Protein AF-A0A960VWJ1-F1 (afdb_monomer)

pLDDT: mean 77.36, std 15.45, range [36.56, 92.31]

Solvent-accessible surface area (backbone atoms only — not comparable to full-atom values): 7920 Å² total; per-residue (Å²): 138,82,88,81,89,79,87,78,87,78,79,92,78,84,82,76,81,75,81,76,80,75,79,75,78,76,77,70,80,75,70,74,44,48,79,43,38,45,51,56,46,45,61,73,46,51,52,54,16,49,57,37,34,77,72,72,45,48,69,46,35,54,55,49,48,71,46,48,31,79,70,46,57,82,93,43,22,67,61,43,41,53,46,36,52,53,15,65,75,66,72,43,56,71,56,29,58,51,50,5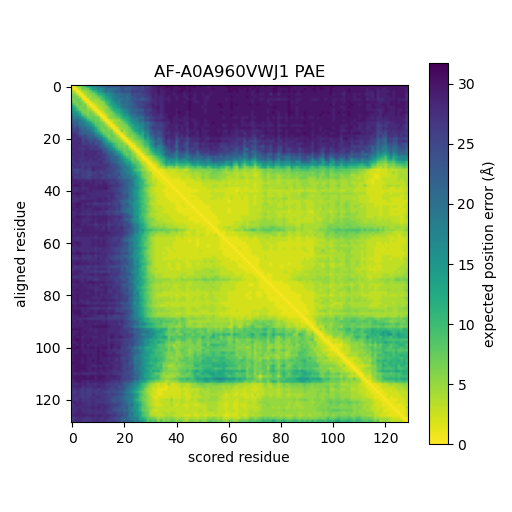1,45,71,73,37,49,71,58,37,67,74,70,34,60,78,34,73,37,78,44,48,50,72,59,38,55,67,74,74,102

Foldseek 3Di:
DDDDDDDDDDDDDDPPPPPPPPPDPPPDPDDQWDKDAVVVCCVVQVVVQVVVVVVVPNPSLLVSLVCVLVLDDPVCSVVSVVLSVVCVVVVVSVRSVVVCCVVCVVVCVVPRRGDIDIGGVVSVVVVVD

Mean predicted aligned error: 12.64 Å

Structure (mmCIF, N/CA/C/O backbone):
data_AF-A0A960VWJ1-F1
#
_entry.id   AF-A0A960VWJ1-F1
#
loop_
_atom_site.group_PDB
_atom_site.id
_atom_site.type_symbol
_atom_site.label_atom_id
_atom_site.label_alt_id
_atom_site.label_comp_id
_atom_site.label_asym_id
_atom_site.label_entity_id
_atom_site.label_seq_id
_atom_site.pdbx_PDB_ins_code
_atom_site.Cartn_x
_atom_site.Cartn_y
_atom_site.Cartn_z
_atom_site.occupancy
_atom_site.B_iso_or_equiv
_atom_site.auth_seq_id
_atom_site.auth_comp_id
_atom_site.auth_asym_id
_atom_site.auth_atom_id
_atom_site.pdbx_PDB_model_num
ATOM 1 N N . MET A 1 1 ? -85.501 -60.761 -8.056 1.00 36.56 1 MET A N 1
ATOM 2 C CA . MET A 1 1 ? -84.804 -61.999 -8.461 1.00 36.56 1 MET A CA 1
ATOM 3 C C . MET A 1 1 ? -83.512 -61.632 -9.176 1.00 36.56 1 MET A C 1
ATOM 5 O O . MET A 1 1 ? -83.568 -60.947 -10.183 1.00 36.56 1 MET A O 1
ATOM 9 N N . ASN A 1 2 ? -82.401 -62.114 -8.617 1.00 38.34 2 ASN A N 1
ATOM 10 C CA . ASN A 1 2 ? -81.121 -62.456 -9.250 1.00 38.34 2 ASN A CA 1
ATOM 11 C C . ASN A 1 2 ? -80.184 -61.339 -9.739 1.00 38.34 2 ASN A C 1
ATOM 13 O O . ASN A 1 2 ? -80.310 -60.774 -10.820 1.00 38.34 2 ASN A O 1
ATOM 17 N N . ALA A 1 3 ? -79.163 -61.146 -8.904 1.00 42.69 3 ALA A N 1
ATOM 18 C CA . ALA A 1 3 ? -77.910 -60.463 -9.152 1.00 42.69 3 ALA A CA 1
ATOM 19 C C . ALA A 1 3 ? -77.152 -61.007 -10.372 1.00 42.69 3 ALA A C 1
ATOM 21 O O . ALA A 1 3 ? -77.119 -62.216 -10.597 1.00 42.69 3 ALA A O 1
ATOM 22 N N . LYS A 1 4 ? -76.410 -60.124 -11.048 1.00 43.88 4 LYS A N 1
ATOM 23 C CA . LYS A 1 4 ? -75.107 -60.472 -11.624 1.00 43.88 4 LYS A CA 1
ATOM 24 C C . LYS A 1 4 ? -74.104 -59.372 -11.306 1.00 43.88 4 LYS A C 1
ATOM 26 O O . LYS A 1 4 ? -74.142 -58.273 -11.843 1.00 43.88 4 LYS A O 1
ATOM 31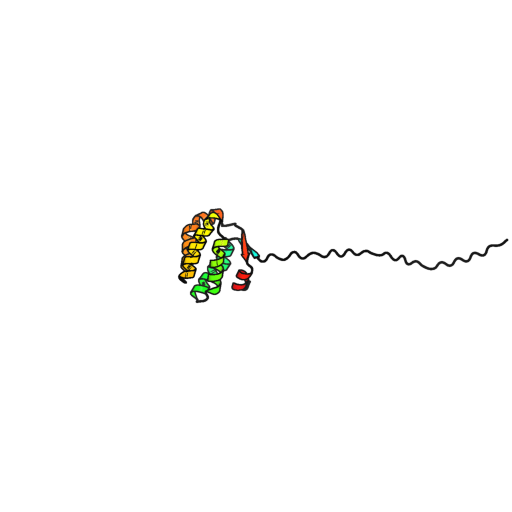 N N . ILE A 1 5 ? -73.238 -59.723 -10.367 1.00 53.53 5 ILE A N 1
ATOM 32 C CA . ILE A 1 5 ? -71.979 -59.072 -10.042 1.00 53.53 5 ILE A CA 1
ATOM 33 C C . ILE A 1 5 ? -71.071 -59.205 -11.268 1.00 53.53 5 ILE A C 1
ATOM 35 O O . ILE A 1 5 ? -70.862 -60.306 -11.773 1.00 53.53 5 ILE A O 1
ATOM 39 N N . THR A 1 6 ? -70.507 -58.102 -11.745 1.00 48.69 6 THR A N 1
ATOM 40 C CA . THR A 1 6 ? -69.303 -58.145 -12.578 1.00 48.69 6 THR A CA 1
ATOM 41 C C . THR A 1 6 ? -68.351 -57.086 -12.057 1.00 48.69 6 THR A C 1
ATOM 43 O O . THR A 1 6 ? -68.477 -55.895 -12.320 1.00 48.69 6 THR A O 1
ATOM 46 N N . ILE A 1 7 ? -67.442 -57.573 -11.221 1.00 51.69 7 ILE A N 1
ATOM 47 C CA . ILE A 1 7 ? -66.269 -56.878 -10.719 1.00 51.69 7 ILE A CA 1
ATOM 48 C C . ILE A 1 7 ? -65.285 -56.779 -11.885 1.00 51.69 7 ILE A C 1
ATOM 50 O O . ILE A 1 7 ? -64.832 -57.803 -12.389 1.00 51.69 7 ILE A O 1
ATOM 54 N N . VAL A 1 8 ? -64.927 -55.560 -12.284 1.00 48.28 8 VAL A N 1
ATOM 55 C CA . VAL A 1 8 ? -63.710 -55.303 -13.060 1.00 48.28 8 VAL A CA 1
ATOM 56 C C . VAL A 1 8 ? -62.861 -54.337 -12.244 1.00 48.28 8 VAL A C 1
ATOM 58 O O . VAL A 1 8 ? -63.035 -53.123 -12.282 1.00 48.28 8 VAL A O 1
ATOM 61 N N . PHE A 1 9 ? -61.966 -54.918 -11.447 1.00 49.81 9 PHE A N 1
ATOM 62 C CA . PHE A 1 9 ? -60.734 -54.266 -11.017 1.00 49.81 9 PHE A CA 1
ATOM 63 C C . PHE A 1 9 ? -59.939 -53.908 -12.269 1.00 49.81 9 PHE A C 1
ATOM 65 O O . PHE A 1 9 ? -59.699 -54.815 -13.053 1.00 49.81 9 PHE A O 1
ATOM 72 N N . ILE A 1 10 ? -59.480 -52.663 -12.422 1.00 54.28 10 ILE A N 1
ATOM 73 C CA . ILE A 1 10 ? -58.203 -52.353 -13.084 1.00 54.28 10 ILE A CA 1
ATOM 74 C C . ILE A 1 10 ? -57.739 -50.942 -12.665 1.00 54.28 10 ILE A C 1
ATOM 76 O O . ILE A 1 10 ? -58.354 -49.935 -12.990 1.00 54.28 10 ILE A O 1
ATOM 80 N N . PHE A 1 11 ? -56.649 -50.956 -11.892 1.00 41.16 11 PHE A N 1
ATOM 81 C CA . PHE A 1 11 ? -55.513 -50.027 -11.838 1.00 41.16 11 PHE A CA 1
ATOM 82 C C . PHE A 1 11 ? -55.772 -48.518 -11.632 1.00 41.16 11 PHE A C 1
ATOM 84 O O . PHE A 1 11 ? -56.214 -47.812 -12.526 1.00 41.16 11 PHE A O 1
ATOM 91 N N . LEU A 1 12 ? -55.535 -47.955 -10.437 1.00 51.06 12 LEU A N 1
ATOM 92 C CA . LEU A 1 12 ? -54.210 -47.568 -9.900 1.00 51.06 12 LEU A CA 1
ATOM 93 C C . LEU A 1 12 ? -53.316 -46.856 -10.927 1.00 51.06 12 LEU A C 1
ATOM 95 O O . LEU A 1 12 ? -52.482 -47.496 -11.552 1.00 51.06 12 LEU A O 1
ATOM 99 N N . THR A 1 13 ? -53.402 -45.525 -10.977 1.00 52.69 13 THR A N 1
ATOM 100 C CA . THR A 1 13 ? -52.224 -44.638 -10.971 1.00 52.69 13 THR A CA 1
ATOM 101 C C . THR A 1 13 ? -52.602 -43.300 -10.333 1.00 52.69 13 THR A C 1
ATOM 103 O O . THR A 1 13 ? -53.154 -42.394 -10.951 1.00 52.69 13 THR A O 1
ATOM 106 N N . GLY A 1 14 ? -52.308 -43.183 -9.038 1.00 46.78 14 GLY A N 1
ATOM 107 C CA . GLY A 1 14 ? -52.263 -41.895 -8.362 1.00 46.78 14 GLY A CA 1
ATOM 108 C C . GLY A 1 14 ? -51.108 -41.076 -8.928 1.00 46.78 14 GLY A C 1
ATOM 109 O O . GLY A 1 14 ? -49.945 -41.429 -8.749 1.00 46.78 14 GLY A O 1
ATOM 110 N N . ILE A 1 15 ? -51.424 -39.982 -9.615 1.00 56.59 15 ILE A N 1
ATOM 111 C CA . ILE A 1 15 ? -50.434 -38.983 -10.012 1.00 56.59 15 ILE A CA 1
ATOM 112 C C . ILE A 1 15 ? -50.181 -38.105 -8.786 1.00 56.59 15 ILE A C 1
ATOM 114 O O . ILE A 1 15 ? -50.838 -37.091 -8.562 1.00 56.59 15 ILE A O 1
ATOM 118 N N . THR A 1 16 ? -49.235 -38.519 -7.946 1.00 53.94 16 THR A N 1
ATOM 119 C CA . THR A 1 16 ? -48.645 -37.638 -6.937 1.00 53.94 16 THR A CA 1
ATOM 120 C C . THR A 1 16 ? -47.814 -36.582 -7.656 1.00 53.94 16 THR A C 1
ATOM 122 O O . THR A 1 16 ? -46.697 -36.850 -8.100 1.00 53.94 16 THR A O 1
ATOM 125 N N . VAL A 1 17 ? -48.365 -35.375 -7.783 1.00 57.19 17 VAL A N 1
ATOM 126 C CA . VAL A 1 17 ? -47.630 -34.185 -8.224 1.00 57.19 17 VAL A CA 1
ATOM 127 C C . VAL A 1 17 ? -46.629 -33.819 -7.127 1.00 57.19 17 VAL A C 1
ATOM 129 O O . VAL A 1 17 ? -46.938 -33.110 -6.170 1.00 57.19 17 VAL A O 1
ATOM 132 N N . LEU A 1 18 ? -45.417 -34.358 -7.249 1.00 49.69 18 LEU A N 1
ATOM 133 C CA . LEU A 1 18 ? -44.271 -33.991 -6.431 1.00 49.69 18 LEU A CA 1
ATOM 134 C C . LEU A 1 18 ? -43.841 -32.572 -6.834 1.00 49.69 18 LEU A C 1
ATOM 136 O O . LEU A 1 18 ? -43.086 -32.375 -7.785 1.00 49.69 18 LEU A O 1
ATOM 140 N N . ASN A 1 19 ? -44.357 -31.571 -6.120 1.00 56.75 19 ASN A N 1
ATOM 141 C CA . ASN A 1 19 ? -43.919 -30.181 -6.218 1.00 56.75 19 ASN A CA 1
ATOM 142 C C . ASN A 1 19 ? -42.460 -30.076 -5.741 1.00 56.75 19 ASN A C 1
ATOM 144 O O . ASN A 1 19 ? -42.171 -29.846 -4.566 1.00 56.75 19 ASN A O 1
ATOM 148 N N . CYS A 1 20 ? -41.527 -30.278 -6.668 1.00 48.91 20 CYS A N 1
ATOM 149 C CA . CYS A 1 20 ? -40.099 -30.120 -6.450 1.00 48.91 20 CYS A CA 1
ATOM 150 C C . CYS A 1 20 ? -39.779 -28.619 -6.366 1.00 48.91 20 CYS A C 1
ATOM 152 O O . CYS A 1 20 ? -39.525 -27.958 -7.373 1.00 48.91 20 CYS A O 1
ATOM 154 N N . LYS A 1 21 ? -39.816 -28.056 -5.152 1.00 49.78 21 LYS A N 1
ATOM 155 C CA . LYS A 1 21 ? -39.252 -26.730 -4.872 1.00 49.78 21 LYS A CA 1
ATOM 156 C C . LYS A 1 21 ? -37.732 -26.821 -5.023 1.00 49.78 21 LYS A C 1
ATOM 158 O O . LYS A 1 21 ? -37.018 -27.087 -4.061 1.00 49.78 21 LYS A O 1
ATOM 163 N N . LYS A 1 22 ? -37.227 -26.618 -6.242 1.00 51.75 22 LYS A N 1
ATOM 164 C CA . LYS A 1 22 ? -35.806 -26.352 -6.485 1.00 51.75 22 LYS A CA 1
ATOM 165 C C . LYS A 1 22 ? -35.480 -25.016 -5.819 1.00 51.75 22 LYS A C 1
ATOM 167 O O . LYS A 1 22 ? -35.791 -23.958 -6.357 1.00 51.75 22 LYS A O 1
ATOM 172 N N . ALA A 1 23 ? -34.903 -25.071 -4.622 1.00 54.47 23 ALA A N 1
ATOM 173 C CA . ALA A 1 23 ? -34.266 -23.918 -4.011 1.00 54.47 23 ALA A CA 1
ATOM 174 C C . ALA A 1 23 ? -33.087 -23.526 -4.908 1.00 54.47 23 ALA A C 1
ATOM 176 O O . ALA A 1 23 ? -32.057 -24.196 -4.935 1.00 54.47 23 ALA A O 1
ATOM 177 N N . TYR A 1 24 ? -33.264 -22.479 -5.707 1.00 57.22 24 TYR A N 1
ATOM 178 C CA . TYR A 1 24 ? -32.159 -21.813 -6.375 1.00 57.22 24 TYR A CA 1
ATOM 179 C C . TYR A 1 24 ? -31.305 -21.180 -5.276 1.00 57.22 24 TYR A C 1
ATOM 181 O O . TYR A 1 24 ? -31.722 -20.234 -4.606 1.00 57.22 24 TYR A O 1
ATOM 189 N N . ALA A 1 25 ? -30.121 -21.743 -5.045 1.00 59.31 25 ALA A N 1
ATOM 190 C CA . ALA A 1 25 ? -29.097 -21.054 -4.285 1.00 59.31 25 ALA A CA 1
ATOM 191 C C . ALA A 1 25 ? -28.771 -19.771 -5.059 1.00 59.31 25 ALA A C 1
ATOM 193 O O . ALA A 1 25 ? -28.219 -19.820 -6.156 1.00 59.31 25 ALA A O 1
ATOM 194 N N . VAL A 1 26 ? -29.191 -18.625 -4.526 1.00 58.69 26 VAL A N 1
ATOM 195 C CA . VAL A 1 26 ? -28.732 -17.322 -5.003 1.00 58.69 26 VAL A CA 1
ATOM 196 C C . VAL A 1 26 ? -27.241 -17.272 -4.693 1.00 58.69 26 VAL A C 1
ATOM 198 O O . VAL A 1 26 ? -26.858 -17.111 -3.532 1.00 58.69 26 VAL A O 1
ATOM 201 N N . ASP A 1 27 ? -26.407 -17.470 -5.714 1.00 59.19 27 ASP A N 1
ATOM 202 C CA . ASP A 1 27 ? -24.969 -17.239 -5.623 1.00 59.19 27 ASP A CA 1
ATOM 203 C C . ASP A 1 27 ? -24.777 -15.777 -5.213 1.00 59.19 27 ASP A C 1
ATOM 205 O O . ASP A 1 27 ? -25.024 -14.848 -5.987 1.00 59.19 27 ASP A O 1
ATOM 209 N N . LYS A 1 28 ? -24.412 -15.549 -3.948 1.00 64.69 28 LYS A N 1
ATOM 210 C CA . LYS A 1 28 ? -24.087 -14.201 -3.486 1.00 64.69 28 LYS A CA 1
ATOM 211 C C . LYS A 1 28 ? -22.889 -13.732 -4.317 1.00 64.69 28 LYS A C 1
ATOM 213 O O . LYS A 1 28 ? -21.904 -14.473 -4.393 1.00 64.69 28 LYS A O 1
ATOM 218 N N . PRO A 1 29 ? -22.932 -12.535 -4.930 1.00 65.31 29 PRO A N 1
ATOM 219 C CA . PRO A 1 29 ? -21.810 -12.041 -5.712 1.00 65.31 29 PRO A CA 1
ATOM 220 C C . PRO A 1 29 ? -20.553 -12.063 -4.841 1.00 65.31 29 PRO A C 1
ATOM 222 O O . PRO A 1 29 ? -20.529 -11.480 -3.754 1.00 65.31 29 PRO A O 1
ATOM 225 N N . LYS A 1 30 ? -19.523 -12.792 -5.292 1.00 69.38 30 LYS A N 1
ATOM 226 C CA . LYS A 1 30 ? -18.250 -12.871 -4.568 1.00 69.38 30 LYS A CA 1
ATOM 227 C C . LYS A 1 30 ? -17.710 -11.448 -4.404 1.00 69.38 30 LYS A C 1
ATOM 229 O O . LYS A 1 30 ? -17.649 -10.730 -5.407 1.00 69.38 30 LYS A O 1
ATOM 234 N N . P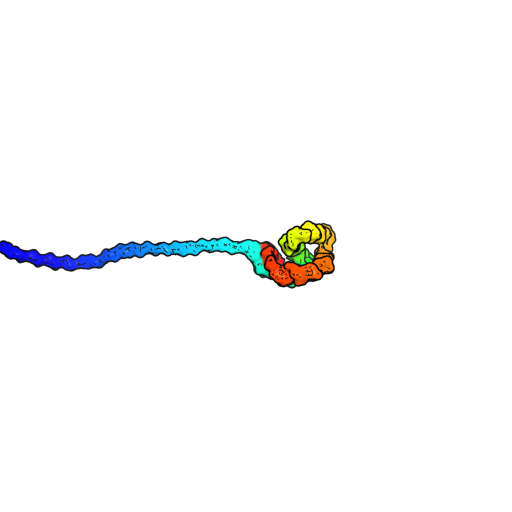RO A 1 31 ? -17.289 -11.037 -3.195 1.00 73.81 31 PRO A N 1
ATOM 235 C CA . PRO A 1 31 ? -16.758 -9.697 -2.982 1.00 73.81 31 PRO A CA 1
ATOM 236 C C . PRO A 1 31 ? -15.621 -9.404 -3.971 1.00 73.81 31 PRO A C 1
ATOM 238 O O . PRO A 1 31 ? -14.805 -10.277 -4.291 1.00 73.81 31 PRO A O 1
ATOM 241 N N . ASN A 1 32 ? -15.572 -8.173 -4.491 1.00 84.50 32 ASN A N 1
ATOM 242 C CA . ASN A 1 32 ? -14.516 -7.719 -5.408 1.00 84.50 32 ASN A CA 1
ATOM 243 C C . ASN A 1 32 ? -13.224 -7.325 -4.660 1.00 84.50 32 ASN A C 1
ATOM 245 O O . ASN A 1 32 ? -12.507 -6.406 -5.048 1.00 84.50 32 ASN A O 1
ATOM 249 N N . TYR A 1 33 ? -12.957 -7.996 -3.545 1.00 88.69 33 TYR A N 1
ATOM 250 C CA . TYR A 1 33 ? -11.791 -7.781 -2.709 1.00 88.69 33 TYR A CA 1
ATOM 251 C C . TYR A 1 33 ? -11.406 -9.088 -2.011 1.00 88.69 33 TYR A C 1
ATOM 253 O O . TYR A 1 33 ? -12.258 -9.953 -1.786 1.00 88.69 33 TYR A O 1
ATOM 261 N N . ARG A 1 34 ? -10.129 -9.214 -1.660 1.00 89.50 34 ARG A N 1
ATOM 262 C CA . ARG A 1 34 ? -9.589 -10.235 -0.759 1.00 89.50 34 ARG A CA 1
ATOM 263 C C . ARG A 1 34 ? -9.338 -9.590 0.600 1.00 89.50 34 ARG A C 1
ATOM 265 O O . ARG A 1 34 ? -8.908 -8.440 0.662 1.00 89.50 34 ARG A O 1
ATOM 272 N N . GLU A 1 35 ? -9.629 -10.296 1.683 1.00 91.12 35 GLU A N 1
ATOM 273 C CA . GLU A 1 35 ? -9.242 -9.850 3.025 1.00 91.12 35 GLU A CA 1
ATOM 274 C C . GLU A 1 35 ? -7.897 -10.472 3.386 1.00 91.12 35 GLU A C 1
ATOM 276 O O . GLU A 1 35 ? -7.697 -11.670 3.195 1.00 91.12 35 GLU A O 1
ATOM 281 N N . MET A 1 36 ? -6.977 -9.656 3.890 1.00 91.00 36 MET A N 1
ATOM 282 C CA . MET A 1 36 ? -5.701 -10.123 4.429 1.00 91.00 36 MET A CA 1
ATOM 283 C C . MET A 1 36 ? -5.242 -9.217 5.568 1.00 91.00 36 MET A C 1
ATOM 285 O O . MET A 1 36 ? -5.774 -8.118 5.753 1.00 91.00 36 MET A O 1
ATOM 289 N N . ILE A 1 37 ? -4.268 -9.675 6.351 1.00 90.50 37 ILE A N 1
ATOM 290 C CA . ILE A 1 37 ? -3.669 -8.857 7.405 1.00 90.50 37 ILE A CA 1
ATOM 291 C C . ILE A 1 37 ? -2.785 -7.795 6.746 1.00 90.50 37 ILE A C 1
ATOM 293 O O . ILE A 1 37 ? -2.118 -8.055 5.745 1.00 90.50 37 ILE A O 1
ATOM 297 N N . LEU A 1 38 ? -2.776 -6.575 7.291 1.00 86.44 38 LEU A N 1
ATOM 298 C CA . LEU A 1 38 ? -1.964 -5.500 6.719 1.00 86.44 38 LEU A CA 1
ATOM 299 C C . LEU A 1 38 ? -0.463 -5.835 6.708 1.00 86.44 38 LEU A C 1
ATOM 301 O O . LEU A 1 38 ? 0.237 -5.385 5.811 1.00 86.44 38 LEU A O 1
ATOM 305 N N . GLU A 1 39 ? 0.042 -6.599 7.677 1.00 85.19 39 GLU A N 1
ATOM 306 C CA . GLU A 1 39 ? 1.424 -7.107 7.672 1.00 85.19 39 GLU A CA 1
ATOM 307 C C . GLU A 1 39 ? 1.700 -7.984 6.453 1.00 85.19 39 GLU A C 1
ATOM 309 O O . GLU A 1 39 ? 2.599 -7.658 5.677 1.00 85.19 39 GLU A O 1
ATOM 314 N N . ASP A 1 40 ? 0.849 -8.979 6.206 1.00 88.19 40 ASP A N 1
ATOM 315 C CA . ASP A 1 40 ? 0.929 -9.825 5.013 1.00 88.19 40 ASP A CA 1
ATOM 316 C C . ASP A 1 40 ? 0.869 -8.977 3.731 1.00 88.19 40 ASP A C 1
ATOM 318 O O . ASP A 1 40 ? 1.630 -9.201 2.798 1.00 88.19 40 ASP A O 1
ATOM 322 N N . PHE A 1 41 ? 0.044 -7.923 3.685 1.00 89.88 41 PHE A N 1
ATOM 323 C CA . PHE A 1 41 ? 0.002 -7.023 2.526 1.00 89.88 41 PHE A CA 1
ATOM 324 C C . PHE A 1 41 ? 1.344 -6.307 2.286 1.00 89.88 41 PHE A C 1
ATOM 326 O O . PHE A 1 41 ? 1.789 -6.150 1.144 1.00 89.88 41 PHE A O 1
ATOM 333 N N . MET A 1 42 ? 2.016 -5.861 3.352 1.00 86.44 42 MET A N 1
ATOM 334 C CA . MET A 1 42 ? 3.319 -5.201 3.229 1.00 86.44 42 MET A CA 1
ATOM 335 C C . MET A 1 42 ? 4.401 -6.181 2.748 1.00 86.44 42 MET A C 1
ATOM 337 O O . MET A 1 42 ? 5.277 -5.791 1.969 1.00 86.44 42 MET A O 1
ATOM 341 N N . GLU A 1 43 ? 4.337 -7.438 3.186 1.00 87.56 43 GLU A N 1
ATOM 342 C CA . GLU A 1 43 ? 5.265 -8.501 2.787 1.00 87.56 43 GLU A CA 1
ATOM 343 C C . GLU A 1 43 ? 5.016 -8.997 1.356 1.00 87.56 43 GLU A C 1
ATOM 345 O O . GLU A 1 43 ? 5.966 -9.081 0.579 1.00 87.56 43 GLU A O 1
ATOM 350 N N . ASP A 1 44 ? 3.759 -9.238 0.981 1.00 90.44 44 ASP A N 1
ATOM 351 C CA . ASP A 1 44 ? 3.389 -9.917 -0.269 1.00 90.44 44 ASP A CA 1
ATOM 352 C C . ASP A 1 44 ? 3.197 -8.967 -1.459 1.00 90.44 44 ASP A C 1
ATOM 354 O O . ASP A 1 44 ? 3.310 -9.389 -2.612 1.00 90.44 44 ASP A O 1
ATOM 358 N N . TYR A 1 45 ? 2.925 -7.681 -1.207 1.00 90.12 45 TYR A N 1
ATOM 359 C CA . TYR A 1 45 ? 2.681 -6.688 -2.263 1.00 90.12 45 TYR A CA 1
ATOM 360 C C . TYR A 1 45 ? 3.718 -5.569 -2.245 1.00 90.12 45 TYR A C 1
ATOM 362 O O . TYR A 1 45 ? 4.391 -5.321 -3.248 1.00 90.12 45 TYR A O 1
ATOM 370 N N . VAL A 1 46 ? 3.894 -4.891 -1.106 1.00 88.69 46 VAL A N 1
ATOM 371 C CA . VAL A 1 46 ? 4.726 -3.674 -1.040 1.00 88.69 46 VAL A CA 1
ATOM 372 C C . VAL A 1 46 ? 6.206 -3.983 -1.258 1.00 88.69 46 VAL A C 1
ATOM 374 O O . VAL A 1 46 ? 6.866 -3.300 -2.047 1.00 88.69 46 VAL A O 1
ATOM 377 N N . LYS A 1 47 ? 6.747 -5.008 -0.587 1.00 87.69 47 LYS A N 1
ATOM 378 C CA . LYS A 1 47 ? 8.157 -5.400 -0.748 1.00 87.69 47 LYS A CA 1
ATOM 379 C C . LYS A 1 47 ? 8.474 -5.894 -2.171 1.00 87.69 47 LYS A C 1
ATOM 381 O O . LYS A 1 47 ? 9.442 -5.380 -2.745 1.00 87.69 47 LYS A O 1
ATOM 386 N N . PRO A 1 48 ? 7.702 -6.820 -2.780 1.00 90.25 48 PRO A N 1
ATOM 387 C CA . PRO A 1 48 ? 7.935 -7.251 -4.155 1.00 90.25 48 PRO A CA 1
ATOM 388 C C . PRO A 1 48 ? 7.807 -6.109 -5.160 1.00 90.25 48 PRO A C 1
ATOM 390 O O . PRO A 1 48 ? 8.68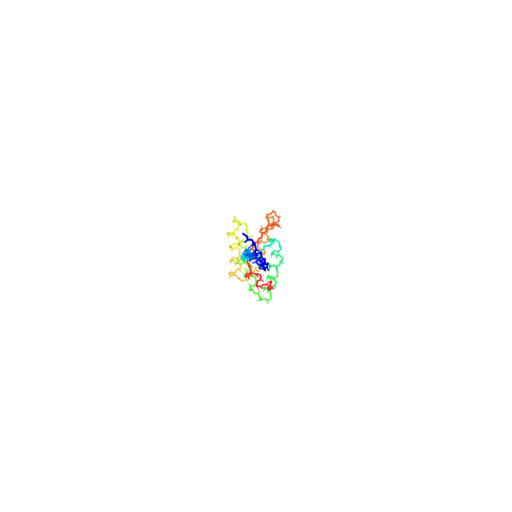8 -5.961 -6.004 1.00 90.25 48 PRO A O 1
ATOM 393 N N . ALA A 1 49 ? 6.795 -5.248 -5.023 1.00 90.44 49 ALA A N 1
ATOM 394 C CA . ALA A 1 49 ? 6.606 -4.107 -5.915 1.00 90.44 49 ALA A CA 1
ATOM 395 C C . ALA A 1 49 ? 7.775 -3.120 -5.863 1.00 90.44 49 ALA A C 1
ATOM 397 O O . ALA A 1 49 ? 8.278 -2.688 -6.898 1.00 90.44 49 ALA A O 1
ATOM 398 N N . ALA A 1 50 ? 8.269 -2.801 -4.663 1.00 87.25 50 ALA A N 1
ATOM 399 C CA . ALA A 1 50 ? 9.439 -1.942 -4.509 1.00 87.25 50 ALA A CA 1
ATOM 400 C C . ALA A 1 50 ? 10.693 -2.558 -5.153 1.00 87.25 50 ALA A C 1
ATOM 402 O O . ALA A 1 50 ? 11.499 -1.841 -5.746 1.00 87.25 50 ALA A O 1
ATOM 403 N N . LYS A 1 51 ? 10.855 -3.884 -5.071 1.00 88.38 51 LYS A N 1
ATOM 404 C CA . LYS A 1 51 ? 11.958 -4.606 -5.720 1.00 88.38 51 LYS A CA 1
ATOM 405 C C . LYS A 1 51 ? 11.825 -4.622 -7.248 1.00 88.38 51 LYS A C 1
ATOM 407 O O . LYS A 1 51 ? 12.837 -4.510 -7.932 1.00 88.38 51 LYS A O 1
ATOM 412 N N . GLN A 1 52 ? 10.614 -4.755 -7.784 1.00 89.25 52 GLN A N 1
ATOM 413 C CA . GLN A 1 52 ? 10.365 -4.713 -9.231 1.00 89.25 52 GLN A CA 1
ATOM 414 C C . GLN A 1 52 ? 10.544 -3.305 -9.808 1.00 89.25 52 GLN A C 1
ATOM 416 O O . GLN A 1 52 ? 11.156 -3.152 -10.862 1.00 89.25 52 GLN A O 1
ATOM 421 N N . SER A 1 53 ? 10.157 -2.270 -9.064 1.00 89.88 53 SER A N 1
ATOM 422 C CA . SER A 1 53 ? 10.423 -0.875 -9.436 1.00 89.88 53 SER A CA 1
ATOM 423 C C . SER A 1 53 ? 11.922 -0.566 -9.533 1.00 89.88 53 SER A C 1
ATOM 425 O O . SER A 1 53 ? 12.367 0.092 -10.467 1.00 89.88 53 SER A O 1
ATOM 427 N N . GLN A 1 54 ? 12.757 -1.145 -8.659 1.00 85.69 54 GLN A N 1
ATOM 428 C CA . GLN A 1 54 ? 14.222 -1.045 -8.795 1.00 85.69 54 GLN A CA 1
ATOM 429 C C . GLN A 1 54 ? 14.764 -1.670 -10.091 1.00 85.69 54 GLN A C 1
ATOM 431 O O . GLN A 1 54 ? 15.892 -1.383 -10.481 1.00 85.69 54 GLN A O 1
ATOM 436 N N . ARG A 1 55 ? 13.980 -2.531 -10.746 1.00 87.69 55 ARG A N 1
ATOM 437 C CA . ARG A 1 55 ? 14.289 -3.151 -12.040 1.00 87.69 55 ARG A CA 1
ATOM 438 C C . ARG A 1 55 ? 13.624 -2.426 -13.219 1.00 87.69 55 ARG A C 1
ATOM 440 O O . ARG A 1 55 ? 13.732 -2.908 -14.339 1.00 87.69 55 ARG A O 1
ATOM 447 N N . GLY A 1 56 ? 12.959 -1.292 -12.976 1.00 85.75 56 GLY A N 1
ATOM 448 C CA . GLY A 1 56 ? 12.268 -0.493 -13.991 1.00 85.75 56 GLY A CA 1
ATOM 449 C C . GLY A 1 56 ? 10.808 -0.884 -14.243 1.00 85.75 56 GLY A C 1
ATOM 450 O O . GLY A 1 56 ? 10.207 -0.370 -15.180 1.00 85.75 56 GLY A O 1
ATOM 451 N N . PHE A 1 57 ? 10.226 -1.779 -13.435 1.00 88.31 57 PHE A N 1
ATOM 452 C CA . PHE A 1 57 ? 8.819 -2.178 -13.548 1.00 88.31 57 PHE A CA 1
ATOM 453 C C . PHE A 1 57 ? 7.975 -1.474 -12.482 1.00 88.31 57 PHE A C 1
ATOM 455 O O . PHE A 1 57 ? 7.833 -1.960 -11.356 1.00 88.31 57 PHE A O 1
ATOM 462 N N . ASP A 1 58 ? 7.418 -0.317 -12.833 1.00 90.12 58 ASP A N 1
ATOM 463 C CA . ASP A 1 58 ? 6.774 0.573 -11.861 1.00 90.12 58 ASP A CA 1
ATOM 464 C C . ASP A 1 58 ? 5.264 0.340 -11.678 1.00 90.12 58 ASP A C 1
ATOM 466 O O . ASP A 1 58 ? 4.690 0.793 -10.686 1.00 90.12 58 ASP A O 1
ATOM 470 N N . ASP A 1 59 ? 4.606 -0.411 -12.564 1.00 90.88 59 ASP A N 1
ATOM 471 C CA . ASP A 1 59 ? 3.145 -0.596 -12.535 1.00 90.88 59 ASP A CA 1
ATOM 472 C C . ASP A 1 59 ? 2.642 -1.136 -11.189 1.00 90.88 59 ASP A C 1
ATOM 474 O O . ASP A 1 59 ? 1.690 -0.613 -10.599 1.00 90.88 59 ASP A O 1
ATOM 478 N N . GLN A 1 60 ? 3.337 -2.145 -10.655 1.00 90.69 60 GLN A N 1
ATOM 479 C CA . GLN A 1 60 ? 3.011 -2.752 -9.366 1.00 90.69 60 GLN A CA 1
ATOM 480 C C . GLN A 1 60 ? 3.188 -1.764 -8.210 1.00 90.69 60 GLN A C 1
ATOM 482 O O . GLN A 1 60 ? 2.319 -1.668 -7.341 1.00 90.69 60 GLN A O 1
ATOM 487 N N . VAL A 1 61 ? 4.288 -1.000 -8.187 1.00 90.75 61 VAL A N 1
ATOM 488 C CA . VAL A 1 61 ? 4.556 -0.071 -7.078 1.00 90.75 61 VAL A CA 1
ATOM 489 C C . VAL A 1 61 ? 3.614 1.123 -7.118 1.00 90.75 61 VAL A C 1
ATOM 491 O O . VAL A 1 61 ? 3.152 1.563 -6.069 1.00 90.75 61 VAL A O 1
ATOM 494 N N . ILE A 1 62 ? 3.258 1.606 -8.310 1.00 92.31 62 ILE A N 1
ATOM 495 C CA . ILE A 1 62 ? 2.280 2.680 -8.491 1.00 92.31 62 ILE A CA 1
ATOM 496 C C . ILE A 1 62 ? 0.896 2.216 -8.028 1.00 92.31 62 ILE A C 1
ATOM 498 O O . ILE A 1 62 ? 0.223 2.953 -7.303 1.00 92.31 62 ILE A O 1
ATOM 502 N N . GLY A 1 63 ? 0.474 1.007 -8.414 1.00 92.00 63 GLY A N 1
ATOM 503 C CA . GLY A 1 63 ? -0.804 0.430 -7.992 1.00 92.00 63 GLY A CA 1
ATOM 504 C C . GLY A 1 63 ? -0.900 0.293 -6.473 1.00 92.00 63 GLY A C 1
ATOM 505 O O . GLY A 1 63 ? -1.850 0.777 -5.858 1.00 92.00 63 GLY A O 1
ATOM 506 N N . VAL A 1 64 ? 0.133 -0.280 -5.854 1.00 91.62 64 VAL A N 1
ATOM 507 C CA . VAL A 1 64 ? 0.218 -0.428 -4.396 1.00 91.62 64 VAL A CA 1
ATOM 508 C C . VAL A 1 64 ? 0.232 0.924 -3.685 1.00 91.62 64 VAL A C 1
ATOM 510 O O . VAL A 1 64 ? -0.506 1.116 -2.721 1.00 91.62 64 VAL A O 1
ATOM 513 N N . LEU A 1 65 ? 1.032 1.884 -4.159 1.00 90.56 65 LEU A N 1
ATOM 514 C CA . LEU A 1 65 ? 1.120 3.212 -3.552 1.00 90.56 65 LEU A CA 1
ATOM 515 C C . LEU A 1 65 ? -0.233 3.924 -3.546 1.00 90.56 65 LEU A C 1
ATOM 517 O O . LEU A 1 65 ? -0.581 4.521 -2.534 1.00 90.56 65 LEU A O 1
ATOM 521 N N . LYS A 1 66 ? -1.015 3.820 -4.626 1.00 91.94 66 LYS A N 1
ATOM 522 C CA . LYS A 1 66 ? -2.368 4.395 -4.694 1.00 91.94 66 LYS A CA 1
ATOM 523 C C . LYS A 1 66 ? -3.333 3.768 -3.684 1.00 91.94 66 LYS A C 1
ATOM 525 O O . LYS A 1 66 ? -4.218 4.469 -3.210 1.00 91.94 66 LYS A O 1
ATOM 530 N N . LEU A 1 67 ? -3.151 2.491 -3.341 1.00 91.69 67 LEU A N 1
ATOM 531 C CA . LEU A 1 67 ? -3.995 1.793 -2.369 1.00 91.69 67 LEU A CA 1
ATOM 532 C C . LEU A 1 67 ? -3.626 2.122 -0.913 1.00 91.69 67 LEU A C 1
ATOM 534 O O . LEU A 1 67 ? -4.505 2.176 -0.059 1.00 91.69 67 LEU A O 1
ATOM 538 N N . ILE A 1 68 ? -2.343 2.350 -0.614 1.00 88.81 68 ILE A N 1
ATOM 539 C CA . ILE A 1 68 ? -1.830 2.509 0.760 1.00 88.81 68 ILE A CA 1
ATOM 540 C C . ILE A 1 68 ? -2.647 3.481 1.641 1.00 88.81 68 ILE A C 1
ATOM 542 O O . ILE A 1 68 ? -2.939 3.105 2.778 1.00 88.81 68 ILE A O 1
ATOM 546 N N . PRO A 1 69 ? -3.062 4.682 1.186 1.00 90.00 69 PRO A N 1
ATOM 547 C CA . PRO A 1 69 ? -3.846 5.597 2.017 1.00 90.00 69 PRO A CA 1
ATOM 548 C C . PRO A 1 69 ? -5.225 5.054 2.409 1.00 90.00 69 PRO A C 1
ATOM 550 O O . PRO A 1 69 ? -5.722 5.370 3.483 1.00 90.00 69 PRO A O 1
ATOM 553 N N . ASP A 1 70 ? -5.841 4.202 1.588 1.00 90.81 70 ASP A N 1
ATOM 554 C CA . ASP A 1 70 ? -7.111 3.552 1.935 1.00 90.81 70 ASP A CA 1
ATOM 555 C C . ASP A 1 70 ? -6.925 2.422 2.963 1.00 90.81 70 ASP A C 1
ATOM 557 O O . ASP A 1 70 ? -7.875 2.015 3.635 1.00 90.81 70 ASP A O 1
ATOM 561 N N . LEU A 1 71 ? -5.688 1.948 3.138 1.00 88.12 71 LEU A N 1
ATOM 562 C CA . LEU A 1 71 ? -5.299 0.966 4.151 1.00 88.12 71 LEU A CA 1
ATOM 563 C C . LEU A 1 71 ? -4.806 1.614 5.451 1.00 88.12 71 LEU A C 1
ATOM 565 O O . LEU A 1 71 ? -4.459 0.897 6.392 1.00 88.12 71 LEU A O 1
ATOM 569 N N . SER A 1 72 ? -4.780 2.944 5.547 1.00 86.81 72 SER A N 1
ATOM 570 C CA . SER A 1 72 ? -4.436 3.633 6.789 1.00 86.81 72 SER A CA 1
ATOM 571 C C . SER A 1 72 ? -5.617 3.650 7.761 1.00 86.81 72 SER A C 1
ATOM 573 O O . SER A 1 72 ? -6.730 3.204 7.468 1.00 86.81 72 SER A O 1
ATOM 575 N N . LEU A 1 73 ? -5.383 4.120 8.981 1.00 85.81 73 LEU A N 1
ATOM 576 C CA . LEU A 1 73 ? -6.442 4.562 9.882 1.00 85.81 73 LEU A CA 1
ATOM 577 C C . LEU A 1 73 ? -7.056 5.865 9.342 1.00 85.81 73 LEU A C 1
ATOM 579 O O . LEU A 1 73 ? -6.333 6.631 8.690 1.00 85.81 73 LEU A O 1
ATOM 583 N N . PRO A 1 74 ? -8.352 6.127 9.588 1.00 87.88 74 PRO A N 1
ATOM 584 C CA . PRO A 1 74 ? -9.033 7.319 9.084 1.00 87.88 74 PRO A CA 1
ATOM 585 C C . PRO A 1 74 ? -8.296 8.621 9.417 1.00 87.88 74 PRO A C 1
ATOM 587 O O . PRO A 1 74 ? -8.095 9.458 8.543 1.00 87.88 74 PRO A O 1
ATOM 590 N N . GLU A 1 75 ? -7.804 8.748 10.648 1.00 85.81 75 GLU A N 1
ATOM 591 C CA . GLU A 1 75 ? -7.078 9.918 11.145 1.00 85.81 75 GLU A CA 1
ATOM 592 C C . GLU A 1 75 ? -5.678 10.096 10.533 1.00 85.81 75 GLU A C 1
ATOM 594 O O . GLU A 1 75 ? -5.091 11.168 10.633 1.00 85.81 75 GLU A O 1
ATOM 599 N N . GLN A 1 76 ? -5.138 9.064 9.876 1.00 85.25 76 GLN A N 1
ATOM 600 C CA . GLN A 1 76 ? -3.827 9.096 9.214 1.00 85.25 76 GLN A CA 1
ATOM 601 C C . GLN A 1 76 ? -3.937 9.171 7.685 1.00 85.25 76 GLN A C 1
ATOM 603 O O . GLN A 1 76 ? -2.922 9.331 7.006 1.00 85.25 76 GLN A O 1
ATOM 608 N N . LYS A 1 77 ? -5.153 9.070 7.131 1.00 89.50 77 LYS A N 1
ATOM 609 C CA . LYS A 1 77 ? -5.391 8.947 5.686 1.00 89.50 77 LYS A CA 1
ATOM 610 C C . LYS A 1 77 ? -4.873 10.135 4.892 1.00 89.50 77 LYS A C 1
ATOM 612 O O . LYS A 1 77 ? -4.224 9.953 3.861 1.00 89.50 77 LYS A O 1
ATOM 617 N N . GLU A 1 78 ? -5.132 11.345 5.371 1.00 90.56 78 GLU A N 1
ATOM 618 C CA . GLU A 1 78 ? -4.668 12.571 4.720 1.00 90.56 78 GLU A CA 1
ATOM 619 C C . GLU A 1 78 ? -3.137 12.622 4.663 1.00 90.56 78 GLU A C 1
ATOM 621 O O . GLU A 1 78 ? -2.541 12.834 3.607 1.00 90.56 78 GLU A O 1
ATOM 626 N N . GLU A 1 79 ? -2.487 12.318 5.782 1.00 87.38 79 GLU A N 1
ATOM 627 C CA . GLU A 1 79 ? -1.034 12.338 5.878 1.00 87.38 79 GLU A CA 1
ATOM 628 C C . GLU A 1 79 ? -0.378 11.276 4.981 1.00 87.38 79 GLU A C 1
ATOM 630 O O . GLU A 1 79 ? 0.577 11.563 4.254 1.00 87.38 79 GLU A O 1
ATOM 635 N N . TRP A 1 80 ? -0.926 10.058 4.966 1.00 88.06 80 TRP A N 1
ATOM 636 C CA . TRP A 1 80 ? -0.463 8.984 4.087 1.00 88.06 80 TRP A CA 1
ATOM 637 C C . TRP A 1 80 ? -0.649 9.354 2.614 1.00 88.06 80 TRP A C 1
ATOM 639 O O . TRP A 1 80 ? 0.244 9.108 1.802 1.00 88.06 80 TRP A O 1
ATOM 649 N N . THR A 1 81 ? -1.761 10.011 2.277 1.00 89.94 81 THR A N 1
ATOM 650 C CA . THR A 1 81 ? -2.035 10.519 0.925 1.00 89.94 81 THR A CA 1
ATOM 651 C C . THR A 1 81 ? -0.972 11.525 0.484 1.00 89.94 81 THR A C 1
ATOM 653 O O . THR A 1 81 ? -0.477 11.440 -0.640 1.00 89.94 81 THR A O 1
ATOM 656 N N . ILE A 1 82 ? -0.561 12.446 1.361 1.00 89.81 82 ILE A N 1
ATOM 657 C CA . ILE A 1 82 ? 0.491 13.432 1.062 1.00 89.81 82 ILE A CA 1
ATOM 658 C C . ILE A 1 82 ? 1.833 12.739 0.784 1.00 89.81 82 ILE A C 1
ATOM 660 O O . ILE A 1 82 ? 2.490 13.043 -0.217 1.00 89.81 82 ILE A O 1
ATOM 664 N N . ILE A 1 83 ? 2.230 11.783 1.631 1.00 86.19 83 ILE A N 1
ATOM 665 C CA . ILE A 1 83 ? 3.490 11.033 1.478 1.00 86.19 83 ILE A CA 1
ATOM 666 C C . ILE A 1 83 ? 3.497 10.251 0.158 1.00 86.19 83 ILE A C 1
ATOM 668 O O . ILE A 1 83 ? 4.461 10.323 -0.610 1.00 86.19 83 ILE A O 1
ATOM 672 N N . VAL A 1 84 ? 2.405 9.540 -0.130 1.00 89.25 84 VAL A N 1
ATOM 673 C CA . VAL A 1 84 ? 2.229 8.758 -1.357 1.00 89.25 84 VAL A CA 1
ATOM 674 C C . VAL A 1 84 ? 2.264 9.652 -2.591 1.00 89.25 84 VAL A C 1
ATOM 676 O O . VAL A 1 84 ? 3.036 9.387 -3.510 1.00 89.25 84 VAL A O 1
ATOM 679 N N . ASN A 1 85 ? 1.492 10.740 -2.609 1.00 89.88 85 ASN A N 1
ATOM 680 C CA . ASN A 1 85 ? 1.434 11.648 -3.752 1.00 89.88 85 ASN A CA 1
ATOM 681 C C . ASN A 1 85 ? 2.785 12.313 -4.030 1.00 89.88 85 ASN A C 1
ATOM 683 O O . ASN A 1 85 ? 3.145 12.509 -5.189 1.00 89.88 85 ASN A O 1
ATOM 687 N N . SER A 1 86 ? 3.557 12.627 -2.988 1.00 87.69 86 SER A N 1
ATOM 688 C CA . SER A 1 86 ? 4.921 13.140 -3.139 1.00 87.69 86 SER A CA 1
ATOM 689 C C . SER A 1 86 ? 5.844 12.126 -3.831 1.00 87.69 86 SER A C 1
ATOM 691 O O . SER A 1 86 ? 6.590 12.473 -4.752 1.00 87.69 86 SER A O 1
ATOM 693 N N . ALA A 1 87 ? 5.754 10.843 -3.466 1.00 86.12 87 ALA A N 1
ATOM 694 C CA . ALA A 1 87 ? 6.525 9.793 -4.132 1.00 86.12 87 ALA A CA 1
ATOM 695 C C . ALA A 1 87 ? 6.050 9.507 -5.560 1.00 86.12 87 ALA A C 1
ATOM 697 O O . ALA A 1 87 ? 6.888 9.333 -6.441 1.00 86.12 87 ALA A O 1
ATOM 698 N N . LEU A 1 88 ? 4.735 9.519 -5.805 1.00 88.62 88 LEU A N 1
ATOM 699 C CA . LEU A 1 88 ? 4.176 9.351 -7.147 1.00 88.62 88 LEU A CA 1
ATOM 700 C C . LEU A 1 88 ? 4.626 10.473 -8.091 1.00 88.62 88 LEU A C 1
ATOM 702 O O . LEU A 1 88 ? 5.020 10.193 -9.217 1.00 88.62 88 LEU A O 1
ATOM 706 N N . LYS A 1 89 ? 4.633 11.729 -7.623 1.00 88.75 89 LYS A N 1
ATOM 707 C CA . LYS A 1 89 ? 5.088 12.887 -8.412 1.00 88.75 89 LYS A CA 1
ATOM 708 C C . LYS A 1 89 ? 6.589 12.880 -8.687 1.00 88.75 89 LYS A C 1
ATOM 710 O O . LYS A 1 89 ? 7.017 13.340 -9.737 1.00 88.75 89 LYS A O 1
ATOM 715 N N . SER A 1 90 ? 7.392 12.406 -7.737 1.00 85.50 90 SER A N 1
ATOM 716 C CA . SER A 1 90 ? 8.855 12.420 -7.857 1.00 85.50 90 SER A CA 1
ATOM 717 C C . SER A 1 90 ? 9.435 11.200 -8.574 1.00 85.50 90 SER A C 1
ATOM 719 O O . SER A 1 90 ? 10.640 11.176 -8.814 1.00 85.50 90 SER A O 1
ATOM 721 N N . GLY A 1 91 ? 8.626 10.168 -8.849 1.00 82.06 91 GLY A N 1
ATOM 722 C CA . GLY A 1 91 ? 9.100 8.871 -9.352 1.00 82.06 91 GLY A CA 1
ATOM 723 C C . GLY A 1 91 ? 9.980 8.112 -8.349 1.00 82.06 91 GLY A C 1
ATOM 724 O O . GLY A 1 91 ? 10.544 7.068 -8.657 1.00 82.06 91 GLY A O 1
ATOM 725 N N . LYS A 1 92 ? 10.126 8.623 -7.119 1.00 80.31 92 LYS A N 1
ATOM 726 C CA . LYS A 1 92 ? 10.980 8.051 -6.070 1.00 80.31 92 LYS A CA 1
ATOM 727 C C . LYS A 1 92 ? 10.158 7.159 -5.147 1.00 80.31 92 LYS A C 1
ATOM 729 O O . LYS A 1 92 ? 10.070 7.395 -3.940 1.00 80.31 92 LYS A O 1
ATOM 734 N N . TYR A 1 93 ? 9.568 6.107 -5.706 1.00 81.31 93 TYR A N 1
ATOM 735 C CA . TYR A 1 93 ? 8.626 5.220 -5.011 1.00 81.31 93 TYR A CA 1
ATOM 736 C C . TYR A 1 93 ? 9.206 4.605 -3.724 1.00 81.31 93 TYR A C 1
ATOM 738 O O . TYR A 1 93 ? 8.546 4.576 -2.684 1.00 81.31 93 TYR A O 1
ATOM 746 N N . GLY A 1 94 ? 10.491 4.231 -3.740 1.00 70.12 94 GLY A N 1
ATOM 747 C CA . GLY A 1 94 ? 11.190 3.681 -2.572 1.00 70.12 94 GLY A CA 1
ATOM 748 C C . GLY A 1 94 ? 11.325 4.642 -1.377 1.00 70.12 94 GLY A C 1
ATOM 749 O O . GLY A 1 94 ? 11.515 4.184 -0.246 1.00 70.12 94 GLY A O 1
ATOM 750 N N . HIS A 1 95 ? 11.210 5.961 -1.584 1.00 69.25 95 HIS A N 1
ATOM 751 C CA . HIS A 1 95 ? 11.275 6.945 -0.497 1.00 69.25 95 HIS A CA 1
ATOM 752 C C . HIS A 1 95 ? 9.974 7.025 0.316 1.00 69.25 95 HIS A C 1
ATOM 754 O O . HIS A 1 95 ? 10.055 7.212 1.532 1.00 69.25 95 HIS A O 1
ATOM 760 N N . SER A 1 96 ? 8.802 6.822 -0.302 1.00 70.25 96 SER A N 1
ATOM 761 C CA . SER A 1 96 ? 7.515 6.804 0.419 1.00 70.25 96 SER A CA 1
ATOM 762 C C . SER A 1 96 ? 7.464 5.661 1.432 1.00 70.25 96 SER A C 1
ATOM 764 O O . SER A 1 96 ? 7.225 5.898 2.616 1.00 70.25 96 SER A O 1
ATOM 766 N N . CYS A 1 97 ? 7.817 4.440 1.014 1.00 70.56 97 CYS A N 1
ATOM 767 C CA . CYS A 1 97 ? 7.781 3.271 1.895 1.00 70.56 97 CYS A CA 1
ATOM 768 C C . CYS A 1 97 ? 8.729 3.421 3.096 1.00 70.56 97 CYS A C 1
ATOM 770 O O . CYS A 1 97 ? 8.360 3.092 4.223 1.00 70.56 97 CYS A O 1
ATOM 772 N N . LYS A 1 98 ? 9.932 3.983 2.891 1.00 70.38 98 LYS A N 1
ATOM 7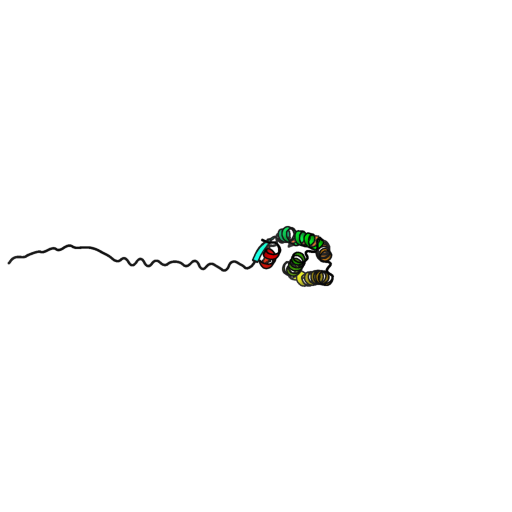73 C CA . LYS A 1 98 ? 10.881 4.276 3.983 1.00 70.38 98 LYS A CA 1
ATOM 774 C C . LYS A 1 98 ? 10.375 5.378 4.918 1.00 70.38 98 LYS A C 1
ATOM 776 O O . LYS A 1 98 ? 10.554 5.262 6.131 1.00 70.38 98 LYS A O 1
ATOM 781 N N . GLY A 1 99 ? 9.751 6.426 4.375 1.00 69.94 99 GLY A N 1
ATOM 782 C CA . GLY A 1 99 ? 9.156 7.519 5.149 1.00 69.94 99 GLY A CA 1
ATOM 783 C C . GLY A 1 99 ? 8.009 7.040 6.037 1.00 69.94 99 GLY A C 1
ATOM 784 O O . GLY A 1 99 ? 8.047 7.255 7.251 1.00 69.94 99 GLY A O 1
ATOM 785 N N . CYS A 1 100 ? 7.055 6.304 5.457 1.00 71.69 100 CYS A N 1
ATOM 786 C CA . CYS A 1 100 ? 5.961 5.683 6.202 1.00 71.69 100 CYS A CA 1
ATOM 787 C C . CYS A 1 100 ? 6.479 4.683 7.239 1.00 71.69 100 CYS A C 1
ATOM 789 O O . CYS A 1 100 ? 6.077 4.755 8.398 1.00 71.69 100 CYS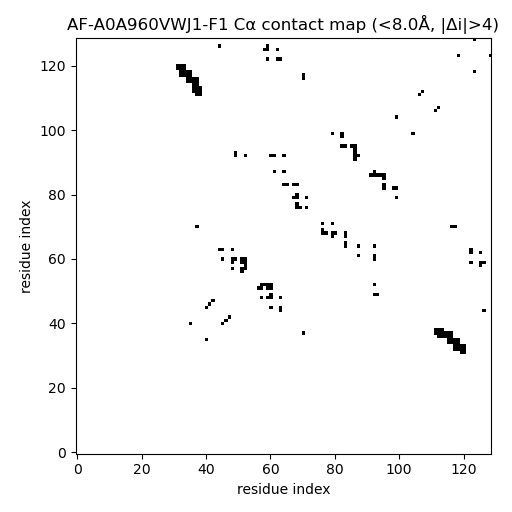 A O 1
ATOM 791 N N . HIS A 1 101 ? 7.423 3.805 6.878 1.00 75.12 101 HIS A N 1
ATOM 792 C CA . HIS A 1 101 ? 7.995 2.856 7.833 1.00 75.12 101 HIS A CA 1
ATOM 793 C C . HIS A 1 101 ? 8.653 3.583 9.010 1.00 75.12 101 HIS A C 1
ATOM 795 O O . HIS A 1 101 ? 8.336 3.294 10.155 1.00 75.12 101 HIS A O 1
ATOM 801 N N . LYS A 1 102 ? 9.514 4.580 8.774 1.00 77.31 102 LYS A N 1
ATOM 802 C CA . LYS A 1 102 ? 10.196 5.297 9.864 1.00 77.31 102 LYS A CA 1
ATOM 803 C C . LYS A 1 102 ? 9.216 6.036 10.782 1.00 77.31 102 LYS A C 1
ATOM 805 O O . LYS A 1 102 ? 9.387 5.987 11.999 1.00 77.31 102 LYS A O 1
ATOM 810 N N . LYS A 1 103 ? 8.211 6.710 10.213 1.00 75.44 103 LYS A N 1
ATOM 811 C CA . LYS A 1 103 ? 7.255 7.530 10.973 1.00 75.44 103 LYS A CA 1
ATOM 812 C C . LYS A 1 103 ? 6.243 6.682 11.739 1.00 75.44 103 LYS A C 1
ATOM 814 O O . LYS A 1 103 ? 5.969 6.964 12.903 1.00 75.44 103 LYS A O 1
ATOM 819 N N . TYR A 1 104 ? 5.751 5.610 11.122 1.00 74.06 104 TYR A N 1
ATOM 820 C CA . TYR A 1 104 ? 4.665 4.813 11.680 1.00 74.06 104 TYR A CA 1
ATOM 821 C C . TYR A 1 104 ? 5.086 3.454 12.239 1.00 74.06 104 TYR A C 1
ATOM 823 O O . TYR A 1 104 ? 4.223 2.774 12.765 1.00 74.06 104 TYR A O 1
ATOM 831 N N . LYS A 1 105 ? 6.367 3.052 12.250 1.00 77.19 105 LYS A N 1
ATOM 832 C CA . LYS A 1 105 ? 6.802 1.743 12.800 1.00 77.19 105 LYS A CA 1
ATOM 833 C C . LYS A 1 105 ? 6.231 1.425 14.187 1.00 77.19 105 LYS A C 1
ATOM 835 O O . LYS A 1 105 ? 5.739 0.328 14.426 1.00 77.19 105 LYS A O 1
ATOM 840 N N . LYS A 1 106 ? 6.307 2.382 15.119 1.00 74.19 106 LYS A N 1
ATOM 841 C CA . LYS A 1 106 ? 5.813 2.208 16.497 1.00 74.19 106 LYS A CA 1
ATOM 842 C C . LYS A 1 106 ? 4.281 2.101 16.575 1.00 74.19 106 LYS A C 1
ATOM 844 O O . LYS A 1 106 ? 3.814 1.146 17.192 1.00 74.19 106 LYS A O 1
ATOM 849 N N . PRO A 1 107 ? 3.492 3.030 15.996 1.00 72.44 107 PRO A N 1
ATOM 850 C CA . PRO A 1 107 ? 2.038 2.878 15.972 1.00 72.44 107 PRO A CA 1
ATOM 851 C C . PRO A 1 107 ? 1.594 1.660 15.146 1.00 72.44 107 PRO A C 1
ATOM 853 O O . PRO A 1 107 ? 0.689 0.960 15.575 1.00 72.44 107 PRO A O 1
ATOM 856 N N . TYR A 1 108 ? 2.295 1.323 14.060 1.00 71.62 108 TYR A N 1
ATOM 857 C CA . TYR A 1 108 ? 2.043 0.151 13.215 1.00 71.62 108 TYR A CA 1
ATOM 858 C C . TYR A 1 108 ? 1.963 -1.153 14.015 1.00 71.62 108 TYR A C 1
ATOM 860 O O . TYR A 1 108 ? 0.938 -1.830 14.002 1.00 71.62 108 TYR A O 1
ATOM 868 N N . HIS A 1 109 ? 2.986 -1.468 14.809 1.00 71.75 109 HIS A N 1
ATOM 869 C CA . HIS A 1 109 ? 2.964 -2.695 15.611 1.00 71.75 109 HIS A CA 1
ATOM 870 C C . HIS A 1 109 ? 1.860 -2.719 16.679 1.00 71.75 109 HIS A C 1
ATOM 872 O O . HIS A 1 109 ? 1.436 -3.796 17.087 1.00 71.75 10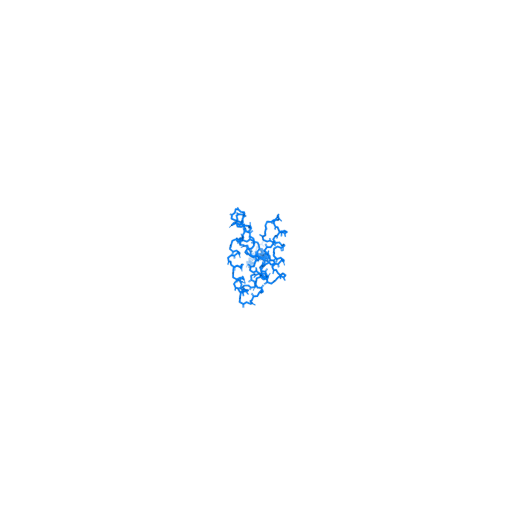9 HIS A O 1
ATOM 878 N N . LYS A 1 110 ? 1.373 -1.556 17.133 1.00 74.00 110 LYS A N 1
ATOM 879 C CA . LYS A 1 110 ? 0.314 -1.477 18.151 1.00 74.00 110 LYS A CA 1
ATOM 880 C C . LYS A 1 110 ? -1.094 -1.563 17.565 1.00 74.00 110 LYS A C 1
ATOM 882 O O . LYS A 1 110 ? -1.956 -2.170 18.189 1.00 74.00 110 LYS A O 1
ATOM 887 N N . THR A 1 111 ? -1.339 -0.949 16.409 1.00 73.06 111 THR A N 1
ATOM 888 C CA . THR A 1 111 ? -2.698 -0.781 15.863 1.00 73.06 111 THR A CA 1
ATOM 889 C C . THR A 1 111 ? -2.939 -1.499 14.538 1.00 73.06 111 THR A C 1
ATOM 891 O O . THR A 1 111 ? -4.092 -1.708 14.169 1.00 73.06 111 THR A O 1
ATOM 894 N N . TYR A 1 112 ? -1.890 -1.915 13.828 1.00 71.56 112 TYR A N 1
ATOM 895 C CA . TYR A 1 112 ? -2.003 -2.420 12.458 1.00 71.56 112 TYR A CA 1
ATOM 896 C C . TYR A 1 112 ? -1.595 -3.887 12.269 1.00 71.56 112 TYR A C 1
ATOM 898 O O . TYR A 1 112 ? -2.071 -4.511 11.324 1.00 71.56 112 TYR A O 1
ATOM 906 N N . ASN A 1 113 ? -0.798 -4.470 13.172 1.00 70.88 113 ASN A N 1
ATOM 907 C CA . ASN A 1 113 ? -0.212 -5.816 13.012 1.00 70.88 113 ASN A CA 1
ATOM 908 C C . ASN A 1 113 ? -1.230 -6.955 12.810 1.00 70.88 113 ASN A C 1
ATOM 910 O O . ASN A 1 113 ? -0.885 -8.016 12.315 1.00 70.88 113 ASN A O 1
ATOM 914 N N . LYS A 1 114 ? -2.4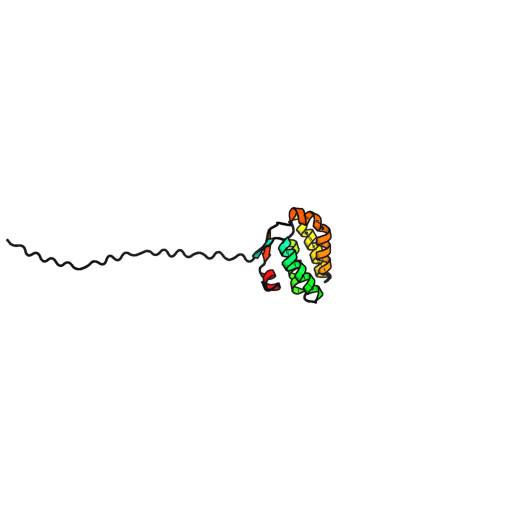83 -6.763 13.234 1.00 80.25 114 LYS A N 1
ATOM 915 C CA . LYS A 1 114 ? -3.572 -7.748 13.089 1.00 80.25 114 LYS A CA 1
ATOM 916 C C . LYS A 1 114 ? -4.800 -7.167 12.394 1.00 80.25 114 LYS A C 1
ATOM 918 O O . LYS A 1 114 ? -5.888 -7.732 12.474 1.00 80.25 114 LYS A O 1
ATOM 923 N N . ARG A 1 115 ? -4.659 -5.999 11.763 1.00 87.00 115 ARG A N 1
ATOM 924 C CA . ARG A 1 115 ? -5.785 -5.326 11.126 1.00 87.00 115 ARG A CA 1
ATOM 925 C C . ARG A 1 115 ? -6.067 -5.993 9.790 1.00 87.00 115 ARG A C 1
ATOM 927 O O . ARG A 1 115 ? -5.207 -5.988 8.911 1.00 87.00 115 ARG A O 1
ATOM 934 N N . LEU A 1 116 ? -7.276 -6.525 9.643 1.00 89.94 116 LEU A N 1
ATOM 935 C CA . LEU A 1 116 ? -7.760 -6.982 8.350 1.00 89.94 116 LEU A CA 1
ATOM 936 C C . LEU A 1 116 ? -7.988 -5.777 7.443 1.00 89.94 116 LEU A C 1
ATOM 938 O O . LEU A 1 116 ? -8.583 -4.771 7.841 1.00 89.94 116 LEU A O 1
ATOM 942 N N . VAL A 1 117 ? -7.497 -5.889 6.220 1.00 89.50 117 VAL A N 1
ATOM 943 C CA . VAL A 1 117 ? -7.676 -4.900 5.169 1.00 89.50 117 VAL A CA 1
ATOM 944 C C . VAL A 1 117 ? -8.247 -5.557 3.925 1.00 89.50 117 VAL A C 1
ATOM 946 O O . VAL A 1 117 ? -8.031 -6.740 3.668 1.00 89.50 117 VAL A O 1
ATOM 949 N N . LYS A 1 118 ? -9.012 -4.774 3.165 1.00 91.62 118 LYS A N 1
ATOM 950 C CA . LYS A 1 118 ? -9.657 -5.217 1.932 1.00 91.62 118 LYS A CA 1
ATOM 951 C C . LYS A 1 118 ? -8.786 -4.804 0.758 1.00 91.62 118 LYS A C 1
ATOM 953 O O . LYS A 1 118 ? -8.648 -3.615 0.487 1.00 91.62 118 LYS A O 1
ATOM 958 N N . ILE A 1 119 ? -8.212 -5.785 0.076 1.00 90.25 119 ILE A N 1
ATOM 959 C CA . ILE A 1 119 ? -7.381 -5.583 -1.106 1.00 90.25 119 ILE A CA 1
ATOM 960 C C . ILE A 1 119 ? -8.261 -5.765 -2.343 1.00 90.25 119 ILE A C 1
ATOM 962 O O . ILE A 1 119 ? -8.834 -6.842 -2.518 1.00 90.25 119 ILE A O 1
ATOM 966 N N . PRO A 1 120 ? -8.437 -4.736 -3.188 1.00 91.12 120 PRO A N 1
ATOM 967 C CA . PRO A 1 120 ? -9.196 -4.864 -4.426 1.00 91.12 120 PRO A CA 1
ATOM 968 C C . PRO A 1 120 ? -8.574 -5.917 -5.347 1.00 91.12 120 PRO A C 1
ATOM 970 O O . PRO A 1 120 ? -7.355 -5.961 -5.495 1.00 91.12 120 PRO A O 1
ATOM 973 N N . LYS A 1 121 ? -9.400 -6.707 -6.044 1.00 89.44 121 LYS A N 1
ATOM 974 C CA . LYS A 1 121 ? -8.906 -7.734 -6.989 1.00 89.44 121 LYS A CA 1
ATOM 975 C C . LYS A 1 121 ? -8.063 -7.173 -8.133 1.00 89.44 121 LYS A C 1
ATOM 977 O O . LYS A 1 121 ? -7.315 -7.910 -8.763 1.00 89.44 121 LYS A O 1
ATOM 982 N N . ASP A 1 122 ? -8.187 -5.887 -8.434 1.00 89.12 122 ASP A N 1
ATOM 983 C CA . ASP A 1 122 ? -7.354 -5.254 -9.455 1.00 89.12 122 ASP A CA 1
ATOM 984 C C . ASP A 1 122 ? -5.888 -5.159 -9.023 1.00 89.12 122 ASP A C 1
ATOM 986 O O . ASP A 1 122 ? -5.006 -5.203 -9.876 1.00 89.12 122 ASP A O 1
ATOM 990 N N . ILE A 1 123 ? -5.619 -5.117 -7.713 1.00 90.25 123 ILE A N 1
ATOM 991 C CA . ILE A 1 123 ? -4.259 -5.257 -7.198 1.00 90.25 123 ILE A CA 1
ATOM 992 C C . ILE A 1 123 ? -3.784 -6.699 -7.361 1.00 90.25 123 ILE A C 1
ATOM 994 O O . ILE A 1 123 ? -2.695 -6.885 -7.883 1.00 90.25 123 ILE A O 1
ATOM 998 N N . ASP A 1 124 ? -4.598 -7.708 -7.034 1.00 87.81 124 ASP A N 1
ATOM 999 C CA . ASP A 1 124 ? -4.244 -9.124 -7.247 1.00 87.81 124 ASP A CA 1
ATOM 1000 C C . ASP A 1 124 ? -3.791 -9.385 -8.702 1.00 87.81 124 ASP A C 1
ATOM 1002 O O . ASP A 1 124 ? -2.744 -9.991 -8.939 1.00 87.81 124 ASP A O 1
ATOM 1006 N N . LYS A 1 125 ? -4.507 -8.817 -9.685 1.00 88.12 125 LYS A N 1
ATOM 1007 C CA . LYS A 1 125 ? -4.167 -8.927 -11.116 1.00 88.12 125 LYS A CA 1
ATOM 1008 C C . LYS A 1 125 ? -2.793 -8.354 -11.471 1.00 88.12 125 LYS A C 1
ATOM 1010 O O . LYS A 1 125 ? -2.132 -8.904 -12.345 1.00 88.12 125 LYS A O 1
ATOM 1015 N N . LEU A 1 126 ? -2.347 -7.280 -10.809 1.00 86.94 126 LEU A N 1
ATOM 1016 C CA . LEU A 1 126 ? -1.019 -6.690 -11.050 1.00 86.94 126 LEU A CA 1
ATOM 1017 C C . LEU A 1 126 ? 0.121 -7.630 -10.635 1.00 86.94 126 LEU A C 1
ATOM 1019 O O . LEU A 1 126 ? 1.241 -7.487 -11.124 1.00 86.94 126 LEU A O 1
ATOM 1023 N N . PHE A 1 127 ? -0.152 -8.580 -9.740 1.00 86.56 127 PHE A N 1
ATOM 1024 C CA . PHE A 1 127 ? 0.824 -9.535 -9.211 1.00 86.56 127 PHE A CA 1
ATOM 1025 C C . PHE A 1 127 ? 0.619 -10.957 -9.752 1.00 86.56 127 PHE A C 1
ATOM 1027 O O . PHE A 1 127 ? 1.449 -11.824 -9.491 1.00 86.56 127 PHE A O 1
ATOM 1034 N N . GLY A 1 128 ? -0.431 -11.182 -10.548 1.00 83.94 128 GLY A N 1
ATOM 1035 C CA . GLY A 1 128 ? -0.744 -12.485 -11.137 1.00 83.94 128 GLY A CA 1
ATOM 1036 C C . GLY A 1 128 ? -1.386 -13.475 -10.161 1.00 83.94 128 GLY A C 1
ATOM 1037 O O . GLY A 1 128 ? -1.209 -14.680 -10.338 1.00 83.94 128 GLY A O 1
ATOM 1038 N N . TYR A 1 129 ? -2.085 -12.974 -9.137 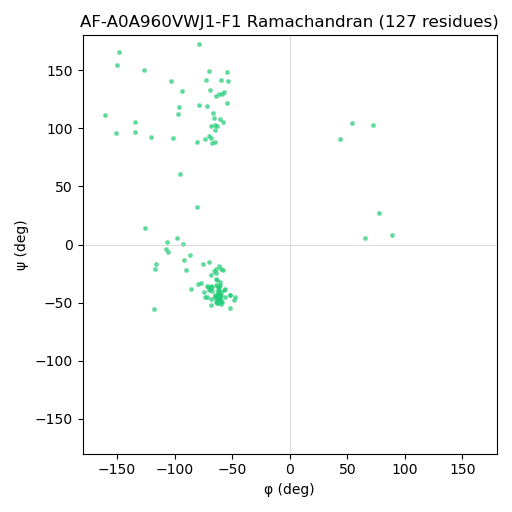1.00 78.94 129 TYR A N 1
ATOM 1039 C CA . TYR A 1 129 ? -2.841 -13.780 -8.168 1.00 78.94 129 TYR A CA 1
ATOM 1040 C C . TYR A 1 129 ? -4.272 -14.108 -8.612 1.00 78.94 129 TYR A C 1
ATOM 1042 O O . TYR A 1 129 ? -4.805 -13.436 -9.527 1.00 78.94 129 TYR A O 1
#

Secondary structure (DSSP, 8-state):
---------------------------PPPPSEEEEEHHHHIIIIIHHHHHHHTTT--HHHHHHHHHGGGGS-GGGHHHHHHHHHHHHHHT-HHHHHHHHHHHHHHHHHHHTTT-EEEEEHHHHHHHT-

Radius of gyration: 31.76 Å; Cα contacts (8 Å, |Δi|>4): 100; chains: 1; bounding box: 99×76×32 Å

Sequence (129 aa):
MNAKITIVFIFLTGITVLNCKKAYAVDKPKPNYREMILEDFMEDYVKPAAKQSQRGFDDQVIGVLKLIPDLSLPEQKEEWTIIVNSALKSGKYGHSCKGCHKKYKKPYHKTYNKRLVKIPKDIDKLFGY